Protein AF-X6GFZ3-F1 (afdb_monomer_lite)

Structure (mmCIF, N/CA/C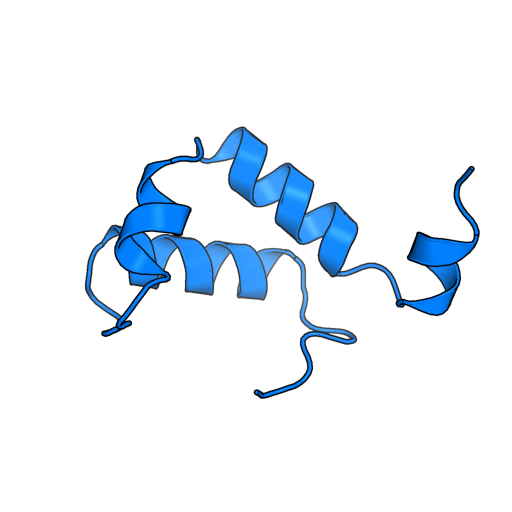/O backbone):
data_AF-X6GFZ3-F1
#
_entry.id   AF-X6GFZ3-F1
#
loop_
_atom_site.group_PDB
_atom_site.id
_atom_site.type_symbol
_atom_site.label_atom_id
_atom_site.label_alt_id
_atom_site.label_comp_id
_atom_site.label_asym_id
_atom_site.label_entity_id
_atom_site.label_seq_id
_atom_site.pdbx_PDB_ins_code
_atom_site.Cartn_x
_atom_site.Cartn_y
_atom_site.Cartn_z
_atom_site.occupancy
_atom_site.B_iso_or_equiv
_atom_site.auth_seq_id
_atom_site.auth_comp_id
_atom_site.auth_asym_id
_atom_site.auth_atom_id
_atom_site.pdbx_PDB_model_num
ATOM 1 N N . MET A 1 1 ? 10.650 -0.629 8.965 1.00 53.25 1 MET A N 1
ATOM 2 C CA . MET A 1 1 ? 9.622 -1.051 7.990 1.00 53.25 1 MET A CA 1
ATOM 3 C C . MET A 1 1 ? 10.227 -2.168 7.157 1.00 53.25 1 MET A C 1
ATOM 5 O O . MET A 1 1 ? 11.410 -2.037 6.863 1.00 53.25 1 MET A O 1
ATOM 9 N N . PRO A 1 2 ? 9.508 -3.264 6.858 1.00 52.47 2 PRO A N 1
ATOM 10 C CA . PRO A 1 2 ? 10.009 -4.260 5.911 1.00 52.47 2 PRO A CA 1
ATOM 11 C C . PRO A 1 2 ? 10.242 -3.588 4.551 1.00 52.47 2 PRO A C 1
ATOM 13 O O . PRO A 1 2 ? 9.492 -2.677 4.192 1.00 52.47 2 PRO A O 1
ATOM 16 N N . SER A 1 3 ? 11.315 -3.973 3.856 1.00 58.53 3 SER A N 1
ATOM 17 C CA . SER A 1 3 ? 11.558 -3.486 2.498 1.00 58.53 3 SER A CA 1
ATOM 18 C C . SER A 1 3 ? 10.511 -4.083 1.556 1.00 58.53 3 SER A C 1
ATOM 20 O O . SER A 1 3 ? 10.189 -5.258 1.688 1.00 58.53 3 SER A O 1
ATOM 22 N N . LEU A 1 4 ? 9.994 -3.257 0.646 1.00 60.78 4 LEU A N 1
ATOM 23 C CA . LEU A 1 4 ? 9.126 -3.669 -0.464 1.00 60.78 4 LEU A CA 1
ATOM 24 C C . LEU A 1 4 ? 9.953 -4.015 -1.719 1.00 60.78 4 LEU A C 1
ATOM 26 O O . LEU A 1 4 ? 9.393 -4.213 -2.796 1.00 60.78 4 LEU A O 1
ATOM 30 N N . ASP A 1 5 ? 11.289 -4.015 -1.616 1.00 53.94 5 ASP A N 1
ATOM 31 C CA . ASP A 1 5 ? 12.184 -4.286 -2.740 1.00 53.94 5 ASP A CA 1
ATOM 32 C C . ASP A 1 5 ? 12.014 -5.733 -3.213 1.00 53.94 5 ASP A C 1
ATOM 34 O O . ASP A 1 5 ? 12.481 -6.675 -2.573 1.00 53.94 5 ASP A O 1
ATOM 38 N N . GLY A 1 6 ? 11.362 -5.896 -4.364 1.00 55.22 6 GLY A N 1
ATOM 39 C CA . GLY A 1 6 ? 11.125 -7.200 -4.980 1.00 55.22 6 GLY A CA 1
ATOM 40 C C . GLY A 1 6 ? 9.828 -7.891 -4.558 1.00 55.22 6 GLY A C 1
ATOM 41 O O . GLY A 1 6 ? 9.601 -9.012 -5.011 1.00 55.22 6 GLY A O 1
ATOM 42 N N . ASP A 1 7 ? 8.970 -7.243 -3.761 1.00 61.53 7 ASP A N 1
ATOM 43 C CA . ASP A 1 7 ? 7.593 -7.714 -3.583 1.00 61.53 7 ASP A CA 1
ATOM 44 C C . ASP A 1 7 ? 6.866 -7.629 -4.933 1.00 61.53 7 ASP A C 1
ATOM 46 O O . ASP A 1 7 ? 6.965 -6.627 -5.655 1.00 61.53 7 ASP A O 1
ATOM 50 N N . ALA A 1 8 ? 6.139 -8.687 -5.300 1.00 78.62 8 ALA A N 1
ATOM 51 C CA . ALA A 1 8 ? 5.341 -8.664 -6.516 1.00 78.62 8 ALA A CA 1
ATOM 52 C C . ALA A 1 8 ? 4.288 -7.552 -6.397 1.00 78.62 8 ALA A C 1
ATOM 54 O O . ALA A 1 8 ? 3.729 -7.318 -5.323 1.00 78.62 8 ALA A O 1
ATOM 55 N N . ALA A 1 9 ? 3.973 -6.871 -7.502 1.00 81.88 9 ALA A N 1
ATOM 56 C CA . ALA A 1 9 ? 2.930 -5.842 -7.507 1.00 81.88 9 ALA A CA 1
ATOM 57 C C . ALA A 1 9 ? 1.605 -6.370 -6.914 1.00 81.88 9 ALA A C 1
ATOM 59 O O . ALA A 1 9 ? 0.906 -5.650 -6.202 1.00 81.88 9 ALA A O 1
ATOM 60 N N . ASP A 1 10 ? 1.310 -7.653 -7.130 1.00 83.62 10 ASP A N 1
ATOM 61 C CA . ASP A 1 10 ? 0.143 -8.333 -6.571 1.00 83.62 10 ASP A CA 1
ATOM 62 C C . ASP A 1 10 ? 0.155 -8.391 -5.035 1.00 83.62 10 ASP A C 1
ATOM 64 O O . ASP A 1 10 ? -0.889 -8.190 -4.413 1.00 83.62 10 ASP A O 1
ATOM 68 N N . ASP A 1 11 ? 1.320 -8.566 -4.404 1.00 87.75 11 ASP A N 1
ATOM 69 C CA . ASP A 1 11 ? 1.446 -8.573 -2.943 1.00 87.75 11 ASP A CA 1
ATOM 70 C C . ASP A 1 11 ? 1.192 -7.179 -2.362 1.00 87.75 11 ASP A C 1
ATOM 72 O O . ASP A 1 11 ? 0.521 -7.032 -1.337 1.00 87.75 11 ASP A O 1
ATOM 76 N N . ILE A 1 12 ? 1.676 -6.129 -3.031 1.00 87.31 12 ILE A N 1
ATOM 77 C CA . ILE A 1 12 ? 1.417 -4.738 -2.633 1.00 87.31 12 ILE A CA 1
ATOM 78 C C . ILE A 1 12 ? -0.079 -4.421 -2.772 1.00 87.31 12 ILE A C 1
ATOM 80 O O . ILE A 1 12 ? -0.669 -3.823 -1.867 1.00 87.31 12 ILE A O 1
ATOM 84 N N . VAL A 1 13 ? -0.720 -4.861 -3.860 1.00 90.75 13 VAL A N 1
ATOM 85 C CA . VAL A 1 13 ? -2.172 -4.714 -4.055 1.00 90.75 13 VAL A CA 1
ATOM 86 C C . VAL A 1 13 ? -2.945 -5.448 -2.959 1.00 90.75 13 VAL A C 1
ATOM 88 O O . VAL A 1 13 ? -3.831 -4.850 -2.347 1.00 90.75 13 VAL A O 1
ATOM 91 N N . ALA A 1 14 ? -2.594 -6.701 -2.660 1.00 90.19 14 ALA A N 1
ATOM 92 C CA . ALA A 1 14 ? -3.246 -7.489 -1.617 1.00 90.19 14 ALA A CA 1
ATOM 93 C C . ALA A 1 14 ? -3.117 -6.822 -0.238 1.00 90.19 14 ALA A C 1
ATOM 95 O O . ALA A 1 14 ? -4.095 -6.709 0.505 1.00 90.19 14 ALA A O 1
ATOM 96 N N . GLN A 1 15 ? -1.935 -6.291 0.088 1.00 88.69 15 GLN A N 1
ATOM 97 C CA . GLN A 1 15 ? -1.717 -5.555 1.333 1.00 88.69 15 GLN A CA 1
ATOM 98 C C . GLN A 1 15 ? -2.562 -4.276 1.401 1.00 88.69 15 GLN A C 1
ATOM 100 O O . GLN A 1 15 ? -3.177 -4.004 2.433 1.00 88.69 15 GLN A O 1
ATOM 105 N N . MET A 1 16 ? -2.640 -3.509 0.310 1.00 90.50 16 MET A N 1
ATOM 106 C CA . MET A 1 16 ? -3.473 -2.303 0.229 1.00 90.50 16 MET A CA 1
ATOM 107 C C . MET A 1 16 ? -4.964 -2.620 0.370 1.00 90.50 16 MET A C 1
ATOM 109 O O . MET A 1 16 ? -5.683 -1.901 1.068 1.00 90.50 16 MET A O 1
ATOM 113 N N . GLN A 1 17 ? -5.429 -3.724 -0.214 1.00 89.75 17 GLN A N 1
ATOM 114 C CA . GLN A 1 17 ? -6.800 -4.202 -0.038 1.00 89.75 17 GLN A CA 1
ATOM 115 C C . GLN A 1 17 ? -7.080 -4.608 1.414 1.00 89.75 17 GLN A C 1
ATOM 117 O O . GLN A 1 17 ? -8.107 -4.204 1.960 1.00 89.75 17 GLN A O 1
ATOM 122 N N . ALA A 1 18 ? -6.151 -5.309 2.071 1.00 89.25 18 ALA A N 1
ATOM 123 C CA . ALA A 1 18 ? -6.283 -5.700 3.475 1.00 89.25 18 ALA A CA 1
ATOM 124 C C . ALA A 1 18 ? -6.313 -4.493 4.435 1.00 89.25 18 ALA A C 1
ATOM 126 O O . ALA A 1 18 ? -7.047 -4.501 5.425 1.00 89.25 18 ALA A O 1
ATOM 127 N N . PHE A 1 19 ? -5.560 -3.424 4.145 1.00 89.88 19 PHE A N 1
ATOM 128 C CA . PHE A 1 19 ? -5.659 -2.158 4.890 1.00 89.88 19 PHE A CA 1
ATOM 129 C C . PHE A 1 19 ? -6.991 -1.445 4.628 1.00 89.88 19 PHE A C 1
ATOM 131 O O . PHE A 1 19 ? -7.614 -0.900 5.538 1.00 89.88 19 PHE A O 1
ATOM 138 N N . ARG A 1 20 ? -7.474 -1.464 3.381 1.00 87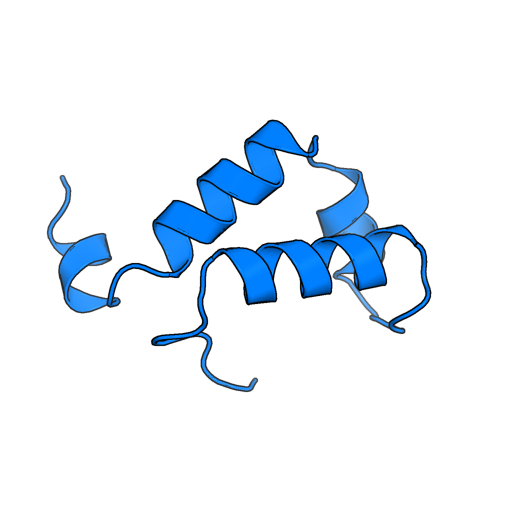.12 20 ARG A N 1
ATOM 139 C CA . ARG A 1 20 ? -8.751 -0.842 3.016 1.00 87.12 20 ARG A CA 1
ATOM 140 C C . ARG A 1 20 ? -9.943 -1.547 3.664 1.00 87.12 20 ARG A C 1
ATOM 142 O O . ARG A 1 20 ? -10.868 -0.867 4.115 1.00 87.12 20 ARG A O 1
ATOM 149 N N . SER A 1 21 ? -9.936 -2.879 3.705 1.00 87.75 21 SER A N 1
ATOM 150 C CA . SER A 1 21 ? -10.985 -3.685 4.340 1.00 87.75 21 SER A CA 1
ATOM 151 C C . SER A 1 21 ? -10.935 -3.612 5.870 1.00 87.75 21 SER A C 1
ATOM 153 O O . SER A 1 21 ? -11.950 -3.843 6.523 1.00 87.75 21 SER A O 1
ATOM 155 N N . GLY A 1 22 ? -9.785 -3.237 6.441 1.00 86.12 22 GLY A N 1
ATOM 156 C CA . GLY A 1 22 ? -9.541 -3.245 7.885 1.00 86.12 22 GLY A CA 1
ATOM 157 C C . GLY A 1 22 ? -9.170 -4.627 8.430 1.00 86.12 22 GLY A C 1
ATOM 158 O O . GLY A 1 22 ? -9.043 -4.791 9.642 1.00 86.12 22 GLY A O 1
ATOM 159 N N . GLU A 1 23 ? -8.975 -5.614 7.552 1.00 87.44 23 GLU A N 1
ATOM 160 C CA . GLU A 1 23 ? -8.470 -6.945 7.900 1.00 87.44 23 GLU A CA 1
ATOM 161 C C . GLU A 1 23 ? -7.049 -6.865 8.471 1.00 87.44 23 GLU A C 1
ATOM 163 O O . GLU A 1 23 ? -6.698 -7.574 9.417 1.00 87.44 23 GLU A O 1
ATOM 168 N N . ARG A 1 24 ? -6.252 -5.918 7.965 1.00 84.94 24 ARG A N 1
ATOM 169 C CA . ARG A 1 24 ? -4.946 -5.578 8.521 1.00 84.94 24 ARG A CA 1
ATOM 170 C C . ARG A 1 24 ? -5.026 -4.265 9.290 1.00 84.94 24 ARG A C 1
ATOM 172 O O . ARG A 1 24 ? -5.257 -3.214 8.708 1.00 84.94 24 ARG A O 1
ATOM 179 N N . LYS A 1 25 ? -4.753 -4.315 10.598 1.00 82.31 25 LYS A N 1
ATOM 180 C CA . LYS A 1 25 ? -4.680 -3.108 11.434 1.00 82.31 25 LYS A CA 1
ATOM 181 C C . LYS A 1 25 ? -3.492 -2.237 11.028 1.00 82.31 25 LYS A C 1
ATOM 183 O O . LYS A 1 25 ? -2.347 -2.690 11.108 1.00 82.31 25 LYS A O 1
ATOM 188 N N . ALA A 1 26 ? -3.747 -0.974 10.696 1.00 81.50 26 ALA A N 1
ATOM 189 C CA . ALA A 1 26 ? -2.709 0.036 10.554 1.00 81.50 26 ALA A CA 1
ATOM 190 C C . ALA A 1 26 ? -3.099 1.363 11.206 1.00 81.50 26 ALA A C 1
ATOM 192 O O . ALA A 1 26 ? -4.258 1.742 11.291 1.00 81.50 26 ALA A O 1
ATOM 193 N N . THR A 1 27 ? -2.096 2.106 11.665 1.00 83.38 27 THR A N 1
ATOM 194 C CA . THR A 1 27 ? -2.303 3.423 12.286 1.00 83.38 27 THR A CA 1
ATOM 195 C C . THR A 1 27 ? -2.559 4.528 11.257 1.00 83.38 27 THR A C 1
ATOM 197 O O . THR A 1 27 ? -3.196 5.534 11.573 1.00 83.38 27 THR A O 1
ATOM 200 N N . VAL A 1 28 ? -2.063 4.353 10.026 1.00 84.62 28 VAL A N 1
ATOM 201 C CA . VAL A 1 28 ? -2.122 5.359 8.950 1.00 84.62 28 VAL A CA 1
ATOM 202 C C . VAL A 1 28 ? -2.611 4.767 7.624 1.00 84.62 28 VAL A C 1
ATOM 204 O O . VAL A 1 28 ? -3.391 5.418 6.925 1.00 84.62 28 VAL A O 1
ATOM 207 N N . MET A 1 29 ? -2.199 3.538 7.286 1.00 86.38 29 MET A N 1
ATOM 208 C CA . MET A 1 29 ? -2.446 2.948 5.962 1.00 86.38 29 MET A CA 1
ATOM 209 C C . MET A 1 29 ? -3.928 2.790 5.620 1.00 86.38 29 MET A C 1
ATOM 211 O O . MET A 1 29 ? -4.275 2.923 4.454 1.00 86.38 29 MET A O 1
ATOM 215 N N . ASP A 1 30 ? -4.813 2.621 6.604 1.00 84.12 30 ASP A N 1
ATOM 216 C CA . ASP A 1 30 ? -6.260 2.517 6.378 1.00 84.12 30 ASP A CA 1
ATOM 217 C C . ASP A 1 30 ? -6.830 3.762 5.674 1.00 84.12 30 ASP A C 1
ATOM 219 O O . ASP A 1 30 ? -7.704 3.656 4.813 1.00 84.12 30 ASP A O 1
ATOM 223 N N . ARG A 1 31 ? -6.330 4.961 6.016 1.00 85.25 31 ARG A N 1
ATOM 224 C CA . ARG A 1 31 ? -6.754 6.218 5.371 1.00 85.25 31 ARG A CA 1
ATOM 225 C C . ARG A 1 31 ? -6.154 6.357 3.978 1.00 85.25 31 ARG A C 1
ATOM 227 O O . ARG A 1 31 ? -6.847 6.783 3.063 1.00 85.25 31 ARG A O 1
ATOM 234 N N . ILE A 1 32 ? -4.888 5.974 3.829 1.00 85.88 32 ILE A N 1
ATOM 235 C CA . ILE A 1 32 ? -4.160 6.034 2.557 1.00 85.88 32 ILE A CA 1
ATOM 236 C C . ILE A 1 32 ? -4.811 5.088 1.541 1.00 85.88 32 ILE A C 1
ATOM 238 O O . ILE A 1 32 ? -5.161 5.510 0.446 1.00 85.88 32 ILE A O 1
ATOM 242 N N . ALA A 1 33 ? -5.065 3.835 1.922 1.00 87.75 33 ALA A N 1
ATOM 243 C CA . ALA A 1 33 ? -5.642 2.818 1.047 1.00 87.75 33 ALA A CA 1
ATOM 244 C C . ALA A 1 33 ? -7.085 3.122 0.614 1.00 87.75 33 ALA A C 1
ATOM 246 O O . ALA A 1 33 ? -7.516 2.690 -0.451 1.00 87.75 33 ALA A O 1
ATOM 247 N N . ARG A 1 34 ? -7.844 3.885 1.411 1.00 86.75 34 ARG A N 1
ATOM 248 C CA . ARG A 1 34 ? -9.182 4.368 1.027 1.00 86.75 34 ARG A CA 1
ATOM 249 C C . ARG A 1 34 ? -9.147 5.552 0.061 1.00 86.75 34 ARG A C 1
ATOM 251 O O . ARG A 1 34 ? -10.160 5.812 -0.578 1.00 86.75 34 ARG A O 1
ATOM 258 N N . GLY A 1 35 ? -8.022 6.260 -0.024 1.00 89.00 35 GLY A N 1
ATOM 259 C CA . GLY A 1 35 ? -7.845 7.421 -0.896 1.00 89.00 35 GLY A CA 1
ATOM 260 C C . GLY A 1 35 ? -7.581 7.076 -2.362 1.00 89.00 35 GLY A C 1
ATOM 261 O O . GLY A 1 35 ? -7.650 7.971 -3.195 1.00 89.00 35 GLY A O 1
ATOM 262 N N . PHE A 1 36 ? -7.312 5.806 -2.675 1.00 89.19 36 PHE A N 1
ATOM 263 C CA . PHE A 1 36 ? -7.013 5.343 -4.028 1.00 89.19 36 PHE A CA 1
ATOM 264 C C . PHE A 1 36 ? -8.060 4.345 -4.526 1.00 89.19 36 PHE A C 1
ATOM 266 O O . PHE A 1 36 ? -8.570 3.492 -3.790 1.00 89.19 36 PHE A O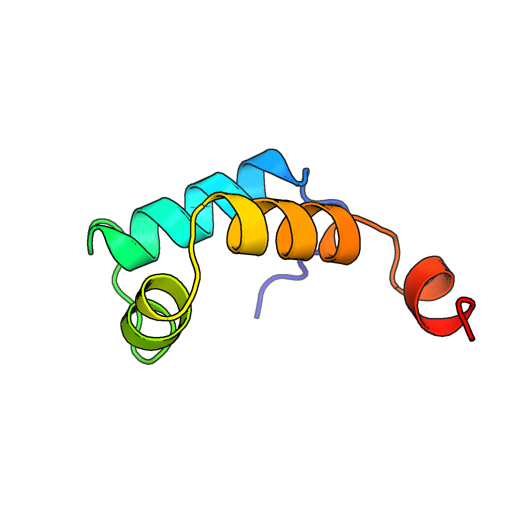 1
ATOM 273 N N . THR A 1 37 ? -8.363 4.428 -5.815 1.00 91.31 37 THR A N 1
ATOM 274 C CA . THR A 1 37 ? -9.116 3.400 -6.535 1.00 91.31 37 THR A CA 1
ATOM 275 C C . THR A 1 37 ? -8.273 2.134 -6.712 1.00 91.31 37 THR A C 1
ATOM 277 O O . THR A 1 37 ? -7.060 2.127 -6.498 1.00 91.31 37 THR A O 1
ATOM 280 N N . GLU A 1 38 ? -8.902 1.028 -7.115 1.00 87.50 38 GLU A N 1
ATOM 281 C CA . GLU A 1 38 ? -8.172 -0.219 -7.393 1.00 87.50 38 GLU A CA 1
ATOM 282 C C . GLU A 1 38 ? -7.174 -0.057 -8.545 1.00 87.50 38 GLU A C 1
ATOM 284 O O . GLU A 1 38 ? -6.058 -0.567 -8.469 1.00 87.50 38 GLU A O 1
ATOM 289 N N . ALA A 1 39 ? -7.552 0.700 -9.580 1.00 90.31 39 ALA A N 1
ATOM 290 C CA . ALA A 1 39 ? -6.691 0.981 -10.724 1.00 90.31 39 ALA A CA 1
ATOM 291 C C . ALA A 1 39 ? -5.456 1.799 -10.317 1.00 90.31 39 ALA A C 1
ATOM 293 O O . ALA A 1 39 ? -4.337 1.444 -10.681 1.00 90.31 39 ALA A O 1
ATOM 294 N N . GLU A 1 40 ? -5.641 2.848 -9.510 1.00 91.75 40 GLU A N 1
ATOM 295 C CA . GLU A 1 40 ? -4.530 3.647 -8.977 1.00 91.75 40 GLU A CA 1
ATOM 296 C C . GLU A 1 40 ? -3.644 2.823 -8.039 1.00 91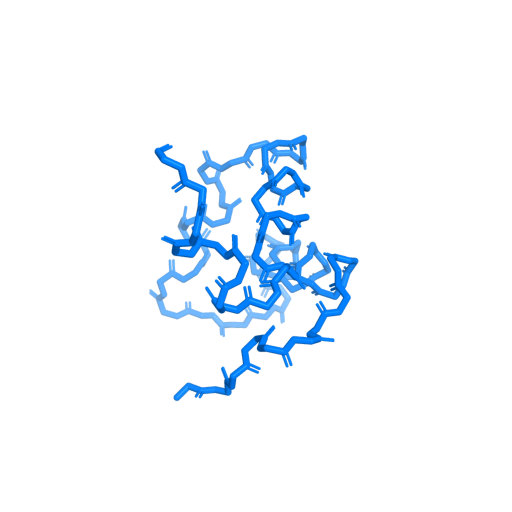.75 40 GLU A C 1
ATOM 298 O O . GLU A 1 40 ? -2.421 2.888 -8.129 1.00 91.75 40 GLU A O 1
ATOM 303 N N . THR A 1 41 ? -4.247 1.990 -7.186 1.00 90.69 41 THR A N 1
ATOM 304 C CA . THR A 1 41 ? -3.510 1.081 -6.295 1.00 90.69 41 THR A CA 1
ATOM 305 C C . THR A 1 41 ? -2.615 0.132 -7.090 1.00 90.69 41 THR A C 1
ATOM 307 O O . THR A 1 41 ? -1.444 -0.029 -6.749 1.00 90.69 41 THR A O 1
ATOM 310 N N . ARG A 1 42 ? -3.136 -0.459 -8.174 1.00 89.88 42 ARG A N 1
ATOM 311 C CA . ARG A 1 42 ? -2.358 -1.329 -9.065 1.00 89.88 42 ARG A CA 1
ATOM 312 C C . ARG A 1 42 ? -1.232 -0.568 -9.762 1.00 89.88 42 ARG A C 1
ATOM 314 O O . ARG A 1 42 ? -0.104 -1.043 -9.750 1.00 89.88 42 ARG A O 1
ATOM 321 N N . ALA A 1 43 ? -1.502 0.620 -10.299 1.00 90.38 43 ALA A N 1
ATOM 322 C CA . ALA A 1 43 ? -0.477 1.429 -10.960 1.00 90.38 43 ALA A CA 1
ATOM 323 C C . ALA A 1 43 ? 0.672 1.808 -10.004 1.00 90.38 43 ALA A C 1
ATOM 325 O O . ALA A 1 43 ? 1.846 1.730 -10.369 1.00 90.38 43 ALA A O 1
ATOM 326 N N . ILE A 1 44 ? 0.347 2.168 -8.757 1.00 87.75 44 ILE A N 1
ATOM 327 C CA . ILE A 1 44 ? 1.340 2.444 -7.708 1.00 87.75 44 ILE A CA 1
ATOM 328 C C . ILE A 1 44 ? 2.129 1.175 -7.371 1.00 87.75 44 ILE A C 1
ATOM 330 O O . ILE A 1 44 ? 3.352 1.231 -7.274 1.00 87.75 44 ILE A O 1
ATOM 334 N N . ALA A 1 45 ? 1.453 0.036 -7.217 1.00 89.00 45 ALA A N 1
ATOM 335 C CA . ALA A 1 45 ? 2.092 -1.240 -6.915 1.00 89.00 45 ALA A CA 1
ATOM 336 C C . ALA A 1 45 ? 3.065 -1.686 -8.017 1.00 89.00 45 ALA A C 1
ATOM 338 O O . ALA A 1 45 ? 4.194 -2.062 -7.719 1.00 89.00 45 ALA A O 1
ATOM 339 N N . GLU A 1 46 ? 2.668 -1.580 -9.285 1.00 87.94 46 GLU A N 1
ATOM 340 C CA . GLU A 1 46 ? 3.522 -1.876 -10.442 1.00 87.94 46 GLU A CA 1
ATOM 341 C C . GLU A 1 46 ? 4.743 -0.955 -10.509 1.00 87.94 46 GLU A C 1
ATOM 343 O O . GLU A 1 46 ? 5.836 -1.385 -10.882 1.00 87.94 46 GLU A O 1
ATOM 348 N N . TRP A 1 47 ? 4.580 0.318 -10.140 1.00 85.62 47 TRP A N 1
ATOM 349 C CA . TRP A 1 47 ? 5.700 1.246 -10.057 1.00 85.62 47 TRP A CA 1
ATOM 350 C C . TRP A 1 47 ? 6.635 0.910 -8.890 1.00 85.62 47 TRP A C 1
ATOM 352 O O . TRP A 1 47 ? 7.849 0.899 -9.084 1.00 85.62 47 TRP A O 1
ATOM 362 N N . LEU A 1 48 ? 6.093 0.596 -7.708 1.00 83.19 48 LEU A N 1
ATOM 363 C CA . LEU A 1 48 ? 6.852 0.251 -6.499 1.00 83.19 48 LEU A CA 1
ATOM 364 C C . LEU A 1 48 ? 7.596 -1.083 -6.606 1.00 83.19 48 LEU A C 1
ATOM 366 O O . LEU A 1 48 ? 8.698 -1.185 -6.077 1.00 83.19 48 LEU A O 1
ATOM 370 N N . ALA A 1 49 ? 7.033 -2.064 -7.313 1.00 83.38 49 ALA A N 1
ATOM 371 C CA . ALA A 1 49 ? 7.657 -3.366 -7.552 1.00 83.38 49 ALA A CA 1
ATOM 372 C C . ALA A 1 49 ? 8.934 -3.270 -8.411 1.00 83.38 49 ALA A C 1
ATOM 374 O O . ALA A 1 49 ? 9.726 -4.211 -8.478 1.00 83.38 49 ALA A O 1
ATOM 375 N N . LYS A 1 50 ? 9.167 -2.132 -9.082 1.00 82.62 50 LYS A N 1
ATOM 376 C CA . LYS A 1 50 ? 10.426 -1.883 -9.789 1.00 82.62 50 LYS A CA 1
ATOM 377 C C . LYS A 1 50 ? 11.552 -1.638 -8.774 1.00 82.62 50 LYS A C 1
ATOM 379 O O . LYS A 1 50 ? 11.361 -0.856 -7.836 1.00 82.62 50 LYS A O 1
ATOM 384 N N . PRO A 1 51 ? 12.757 -2.202 -8.996 1.00 73.56 51 PRO A N 1
ATOM 385 C CA . PRO A 1 51 ? 13.912 -1.935 -8.146 1.00 73.56 51 PRO A CA 1
ATOM 386 C C . PRO A 1 51 ? 14.129 -0.434 -7.957 1.00 73.56 51 PRO A C 1
ATOM 388 O O . PRO A 1 51 ? 13.980 0.340 -8.904 1.00 73.56 51 PRO A O 1
ATOM 391 N N . GLU A 1 52 ? 14.509 -0.013 -6.751 1.00 66.81 52 GLU A N 1
ATOM 392 C CA . GLU A 1 52 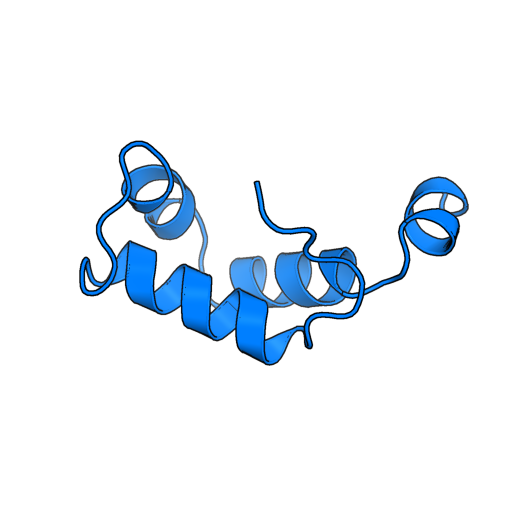? 14.749 1.399 -6.429 1.00 66.81 52 GLU A CA 1
ATOM 393 C C . GLU A 1 52 ? 15.703 2.078 -7.432 1.00 66.81 52 GLU A C 1
ATOM 395 O O . GLU A 1 52 ? 15.422 3.176 -7.914 1.00 66.81 52 GLU A O 1
ATOM 400 N N . ALA A 1 53 ? 16.756 1.375 -7.861 1.00 65.69 53 ALA A N 1
ATOM 401 C CA . ALA A 1 53 ? 17.681 1.842 -8.895 1.00 65.69 53 ALA A CA 1
ATOM 402 C C . ALA A 1 53 ? 16.997 2.174 -10.241 1.00 65.69 53 ALA A C 1
ATOM 404 O O . ALA A 1 53 ? 17.431 3.076 -10.949 1.00 65.69 53 ALA A O 1
ATOM 405 N N . VAL A 1 54 ? 15.911 1.476 -10.590 1.00 64.88 54 VAL A N 1
ATOM 406 C CA . VAL A 1 54 ? 15.123 1.688 -11.819 1.00 64.88 54 VAL A CA 1
ATOM 407 C C . VAL A 1 54 ? 14.091 2.810 -11.641 1.00 64.88 54 VAL A C 1
ATOM 409 O O . VAL A 1 54 ? 13.706 3.462 -12.613 1.00 64.88 54 VAL A O 1
ATOM 412 N N . ARG A 1 55 ? 13.639 3.069 -10.407 1.00 69.56 55 ARG A N 1
ATOM 413 C CA . ARG A 1 55 ? 12.722 4.177 -10.092 1.00 69.56 55 ARG A CA 1
ATOM 414 C C . ARG A 1 55 ? 13.430 5.534 -10.131 1.00 69.56 55 ARG A C 1
ATOM 416 O O . ARG A 1 55 ? 12.898 6.446 -10.747 1.00 69.56 55 ARG A O 1
ATOM 423 N N . HIS A 1 56 ? 14.636 5.644 -9.563 1.00 62.53 56 HIS A N 1
ATOM 424 C CA . HIS A 1 56 ? 15.435 6.888 -9.578 1.00 62.53 56 HIS A CA 1
ATOM 425 C C . HIS A 1 56 ? 16.090 7.199 -10.933 1.00 62.53 56 HIS A C 1
ATOM 427 O O . HIS A 1 56 ? 16.557 8.312 -11.146 1.00 62.53 56 HIS A O 1
ATOM 433 N N . ALA A 1 57 ? 16.146 6.223 -11.843 1.00 59.00 57 ALA A N 1
ATOM 434 C CA . ALA A 1 57 ? 16.669 6.400 -13.199 1.00 59.00 57 ALA A CA 1
ATOM 435 C C . ALA A 1 57 ? 15.604 6.849 -14.222 1.00 59.00 57 ALA A C 1
ATOM 437 O O . ALA A 1 57 ? 15.944 7.093 -15.380 1.00 59.00 57 ALA A O 1
ATOM 438 N N . GLN A 1 58 ? 14.327 6.935 -13.828 1.00 54.69 58 GLN A N 1
ATOM 439 C CA . GLN A 1 58 ? 13.272 7.520 -14.661 1.00 54.69 58 GLN A CA 1
ATOM 440 C C . GLN A 1 58 ? 13.218 9.044 -14.411 1.00 54.69 58 GLN A C 1
ATOM 442 O O . GLN A 1 58 ? 13.209 9.437 -13.245 1.00 54.69 58 GLN A O 1
ATOM 447 N N . PRO A 1 59 ? 13.250 9.879 -15.470 1.00 53.91 59 PRO A N 1
ATOM 448 C CA . PRO A 1 59 ? 13.350 11.340 -15.374 1.00 53.91 59 PRO A CA 1
ATOM 449 C C . PRO A 1 59 ? 12.082 12.024 -14.851 1.00 53.91 59 PRO A C 1
ATOM 451 O O .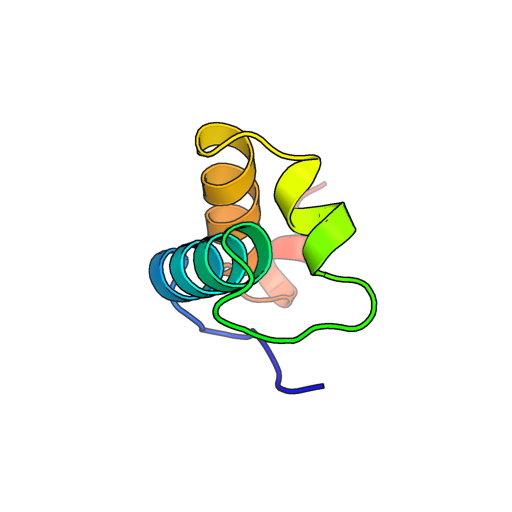 PRO A 1 59 ? 10.975 11.474 -15.058 1.00 53.91 59 PRO A O 1
#

Secondary structure (DSSP, 8-state):
----TT--HHHHHHHHHHHHHTSS--SSHHHHHHTS-HHHHHHHHHHHTS-HHHHTT--

Radius of gyration: 11.94 Å; chains: 1; bounding box: 29×20×28 Å

Sequence (59 aa):
MPSLDGDAADDIVAQMQAFRSGERKATVMDRIARGFTEAETRAIAEWLAKPEAVRHAQP

Foldseek 3Di:
DDQCAQPQLVVQLVVLVCLCVVVDDDPPSVVVSVVDDSVRSSVVSVLSNDGPVVNVPPD

pLDDT: mean 79.75, std 12.52, range [52.47, 91.75]